Protein AF-A0A432R8T6-F1 (afdb_monomer_lite)

Foldseek 3Di:
DDDDDPLLDFQFKKAFPPPGFIWTFHDWDADPVGWIWTFTDGLVCVVVVHGTDIDTDDVNTIDGDDPVSNVVRNVVSVVVVVVVVVVVVVVVVVVVVVD

Sequence (99 aa):
MATRQEWMVKGQLVSVNGRHWYGEIVDVAVSDYGRIMLLINSPKAIWRNHRPEWLEYNPKQIAPAKATEAIASVDTYIERIEKMLEDVENLKQRWENNL

Radius of gyration: 18.15 Å; chains: 1; bounding box: 45×22×57 Å

pLDDT: mean 91.43, std 8.17, range [57.31, 98.25]

Structure (mmCIF, N/CA/C/O backbone):
data_AF-A0A432R8T6-F1
#
_entry.id   AF-A0A432R8T6-F1
#
loop_
_atom_site.group_PDB
_atom_site.id
_atom_site.type_symbol
_atom_site.label_atom_id
_atom_site.label_alt_id
_atom_site.label_comp_id
_atom_site.label_asym_id
_atom_site.label_entity_id
_atom_site.label_seq_id
_atom_site.pdbx_PDB_ins_code
_atom_site.Cartn_x
_atom_site.Cartn_y
_atom_site.Cartn_z
_atom_site.occupancy
_atom_site.B_iso_or_equiv
_atom_site.auth_seq_id
_atom_site.auth_comp_id
_atom_site.auth_asym_id
_atom_site.auth_atom_id
_atom_site.pdbx_PDB_model_num
ATOM 1 N N . MET A 1 1 ? 7.895 5.919 -24.816 1.00 61.62 1 MET A N 1
ATOM 2 C CA . MET A 1 1 ? 7.258 4.658 -24.380 1.00 61.62 1 MET A CA 1
ATOM 3 C C . MET A 1 1 ? 7.777 4.331 -22.995 1.00 61.62 1 MET A C 1
ATOM 5 O O . MET A 1 1 ? 8.956 4.570 -22.757 1.00 61.62 1 MET A O 1
ATOM 9 N N . ALA A 1 2 ? 6.917 3.891 -22.077 1.00 67.69 2 ALA A N 1
ATOM 10 C CA . ALA A 1 2 ? 7.370 3.484 -20.753 1.00 67.69 2 ALA A CA 1
ATOM 11 C C . ALA A 1 2 ? 7.967 2.076 -20.858 1.00 67.69 2 ALA A C 1
ATOM 13 O O . ALA A 1 2 ? 7.322 1.165 -21.372 1.00 67.69 2 ALA A O 1
ATOM 14 N N . THR A 1 3 ? 9.205 1.902 -20.409 1.00 82.50 3 THR A N 1
ATOM 15 C CA . THR A 1 3 ? 9.853 0.586 -20.383 1.00 82.50 3 THR A CA 1
ATOM 16 C C . THR A 1 3 ? 9.533 -0.097 -19.064 1.00 82.50 3 THR A C 1
ATOM 18 O O . THR A 1 3 ? 9.638 0.530 -18.006 1.00 82.50 3 THR A O 1
ATOM 21 N N . ARG A 1 4 ? 9.148 -1.378 -19.118 1.00 85.88 4 ARG A N 1
ATOM 22 C CA . ARG A 1 4 ? 8.928 -2.180 -17.912 1.00 85.88 4 ARG A CA 1
ATOM 23 C C . ARG A 1 4 ? 10.232 -2.255 -17.127 1.00 85.88 4 ARG A C 1
ATOM 25 O O . ARG A 1 4 ? 11.257 -2.645 -17.676 1.00 85.88 4 ARG A O 1
ATOM 32 N N . GLN A 1 5 ? 10.180 -1.863 -15.860 1.00 90.44 5 GLN A N 1
ATOM 33 C CA . GLN A 1 5 ? 11.325 -1.910 -14.954 1.00 90.44 5 GLN A CA 1
ATOM 34 C C . GLN A 1 5 ? 11.324 -3.229 -14.179 1.00 90.44 5 GLN A C 1
ATOM 36 O O . GLN A 1 5 ? 10.265 -3.812 -13.948 1.00 90.44 5 GLN A O 1
ATOM 41 N N . GLU A 1 6 ? 12.502 -3.692 -13.765 1.00 93.25 6 GLU A N 1
ATOM 42 C CA . GLU A 1 6 ? 12.676 -4.999 -13.111 1.00 93.25 6 GLU A CA 1
ATOM 43 C C . GLU A 1 6 ? 11.893 -5.131 -11.800 1.00 93.25 6 GLU A C 1
ATOM 45 O O . GLU A 1 6 ? 11.389 -6.205 -11.492 1.00 93.25 6 GLU A O 1
ATOM 50 N N . TRP A 1 7 ? 11.709 -4.034 -11.060 1.00 94.94 7 TRP A N 1
ATOM 51 C CA . TRP A 1 7 ? 10.924 -4.029 -9.821 1.00 94.94 7 TRP A CA 1
ATOM 52 C C . TRP A 1 7 ? 9.411 -4.141 -10.050 1.00 94.94 7 TRP A C 1
ATOM 54 O O . TRP A 1 7 ? 8.665 -4.320 -9.094 1.00 94.94 7 TRP A O 1
ATOM 64 N N . MET A 1 8 ? 8.917 -4.029 -11.288 1.00 95.69 8 MET A N 1
ATOM 65 C CA . MET A 1 8 ? 7.485 -4.143 -11.594 1.00 95.69 8 MET A CA 1
ATOM 66 C C . MET A 1 8 ? 7.049 -5.612 -11.583 1.00 95.69 8 MET A C 1
ATOM 68 O O . MET A 1 8 ? 6.798 -6.233 -12.629 1.00 95.69 8 MET A O 1
ATOM 72 N N . VAL A 1 9 ? 6.983 -6.166 -10.376 1.00 96.44 9 VAL A N 1
ATOM 73 C CA . VAL A 1 9 ? 6.629 -7.551 -10.075 1.00 96.44 9 VAL A CA 1
ATOM 74 C C . VAL A 1 9 ? 5.654 -7.603 -8.905 1.00 96.44 9 VAL A C 1
ATOM 76 O O . VAL A 1 9 ? 5.638 -6.722 -8.046 1.00 96.44 9 VAL A O 1
ATOM 79 N N . LYS A 1 10 ? 4.835 -8.655 -8.873 1.00 97.12 10 LYS A N 1
ATOM 80 C CA . LYS A 1 10 ? 3.919 -8.920 -7.764 1.00 97.12 10 LYS A CA 1
ATOM 81 C C . LYS A 1 10 ? 4.692 -9.022 -6.443 1.00 97.12 10 LYS A C 1
ATOM 83 O O . LYS A 1 10 ? 5.755 -9.638 -6.407 1.00 97.12 10 LYS A O 1
ATOM 88 N N . GLY A 1 11 ? 4.159 -8.432 -5.378 1.00 96.81 11 GLY A N 1
ATOM 89 C CA . GLY A 1 11 ? 4.798 -8.371 -4.062 1.00 96.81 11 GLY A CA 1
ATOM 90 C C . GLY A 1 11 ? 5.708 -7.163 -3.853 1.00 96.81 11 GLY A C 1
ATOM 91 O O . GLY A 1 11 ? 6.089 -6.870 -2.721 1.00 96.81 11 GLY A O 1
ATOM 92 N N . GLN A 1 12 ? 6.053 -6.423 -4.913 1.00 97.38 12 GLN A N 1
ATOM 93 C CA . GLN A 1 12 ? 6.873 -5.229 -4.758 1.00 97.38 12 GLN A CA 1
ATOM 94 C C . GLN A 1 12 ? 6.096 -4.138 -4.014 1.00 97.38 12 GLN A C 1
ATOM 96 O O . GLN A 1 12 ? 4.994 -3.750 -4.412 1.00 97.38 12 GLN A O 1
ATOM 101 N N . LEU A 1 13 ? 6.723 -3.585 -2.976 1.00 96.88 13 LEU A N 1
ATOM 102 C CA . LEU A 1 13 ? 6.231 -2.398 -2.290 1.00 96.88 13 LEU A CA 1
ATOM 103 C C . LEU A 1 13 ? 6.520 -1.151 -3.117 1.00 96.88 13 LEU A C 1
ATOM 105 O O . LEU A 1 13 ? 7.644 -0.946 -3.588 1.00 96.88 13 LEU A O 1
ATOM 109 N N . VAL A 1 14 ? 5.512 -0.302 -3.253 1.00 95.94 14 VAL A N 1
ATOM 110 C CA . VAL A 1 14 ? 5.584 0.944 -4.010 1.00 95.94 14 VAL A CA 1
ATOM 111 C C . VAL A 1 14 ? 5.076 2.114 -3.187 1.00 95.94 14 VAL A C 1
ATOM 113 O O . VAL A 1 14 ? 4.169 1.991 -2.364 1.00 95.94 14 VAL A O 1
ATOM 116 N N . SER A 1 15 ? 5.671 3.270 -3.444 1.00 94.00 15 SER A N 1
ATOM 117 C CA . SER A 1 15 ? 5.156 4.566 -3.035 1.00 94.00 15 SER A CA 1
ATOM 118 C C . SER A 1 15 ? 4.426 5.178 -4.223 1.00 94.00 15 SER A C 1
ATOM 120 O O . SER A 1 15 ? 4.895 5.098 -5.363 1.00 94.00 15 SER A O 1
ATOM 122 N N . VAL A 1 16 ? 3.272 5.784 -3.956 1.00 91.44 16 VAL A N 1
ATOM 123 C CA . VAL A 1 16 ? 2.503 6.529 -4.953 1.00 91.44 16 VAL A CA 1
ATOM 124 C C . VAL A 1 16 ? 2.550 8.022 -4.600 1.00 91.44 16 VAL A C 1
ATOM 126 O O . VAL A 1 16 ? 1.784 8.546 -3.783 1.00 91.44 16 VAL A O 1
ATOM 129 N N . ASN A 1 17 ? 3.516 8.709 -5.207 1.00 71.94 17 ASN A N 1
ATOM 130 C CA . ASN A 1 17 ? 3.807 10.129 -5.087 1.00 71.94 17 ASN A CA 1
ATOM 131 C C . ASN A 1 17 ? 2.815 11.015 -5.852 1.00 71.94 17 ASN A C 1
ATOM 133 O O . ASN A 1 17 ? 2.349 10.714 -6.950 1.00 71.94 17 ASN A O 1
ATOM 137 N N . GLY A 1 18 ? 2.479 12.126 -5.193 1.00 59.56 18 GLY A N 1
ATOM 138 C CA . GLY A 1 18 ? 1.298 12.956 -5.435 1.00 59.56 18 GLY A CA 1
ATOM 139 C C . GLY A 1 18 ? 0.235 12.813 -4.336 1.00 59.56 18 GLY A C 1
ATOM 140 O O . GLY A 1 18 ? -0.593 13.708 -4.189 1.00 59.56 18 GLY A O 1
ATOM 141 N N . ARG A 1 19 ? 0.252 11.719 -3.546 1.00 57.31 19 ARG A N 1
ATOM 142 C CA . ARG A 1 19 ? -0.726 11.459 -2.463 1.00 57.31 19 ARG A CA 1
ATOM 143 C C . ARG A 1 19 ? -0.171 10.751 -1.207 1.00 57.31 19 ARG A C 1
ATOM 145 O O . ARG A 1 19 ? -0.976 10.366 -0.364 1.00 57.31 19 ARG A O 1
ATOM 152 N N . HIS A 1 20 ? 1.151 10.585 -1.078 1.00 74.12 20 HIS A N 1
ATOM 153 C CA . HIS A 1 20 ? 1.836 10.006 0.096 1.00 74.12 20 HIS A CA 1
ATOM 154 C C . HIS A 1 20 ? 1.185 8.725 0.648 1.00 74.12 20 HIS A C 1
ATOM 156 O O . HIS A 1 20 ? 0.865 8.643 1.833 1.00 74.12 20 HIS A O 1
ATOM 162 N N . TRP A 1 21 ? 0.956 7.726 -0.204 1.00 88.94 21 TRP A N 1
ATOM 163 C CA . TRP A 1 21 ? 0.489 6.420 0.259 1.00 88.94 21 TRP A CA 1
ATOM 164 C C . TRP A 1 21 ? 1.306 5.285 -0.346 1.00 88.94 21 TRP A C 1
ATOM 166 O O . TRP A 1 21 ? 1.934 5.433 -1.398 1.00 88.94 21 TRP A O 1
ATOM 176 N N . TYR A 1 22 ? 1.293 4.163 0.366 1.00 94.44 22 TYR A N 1
ATOM 177 C CA . TYR A 1 22 ? 2.077 2.974 0.070 1.00 94.44 22 TYR A CA 1
ATOM 178 C C . TYR A 1 22 ? 1.159 1.807 -0.260 1.00 94.44 22 TYR A C 1
ATOM 180 O O . TYR A 1 22 ? 0.035 1.715 0.245 1.00 94.44 22 TYR A O 1
ATOM 188 N N . GLY A 1 23 ? 1.649 0.906 -1.095 1.00 95.12 23 GLY A N 1
ATOM 189 C CA . GLY A 1 23 ? 0.928 -0.303 -1.439 1.00 95.12 23 GLY A CA 1
ATOM 190 C C . GLY A 1 23 ? 1.838 -1.388 -1.976 1.00 95.12 23 GLY A C 1
ATOM 191 O O . GLY A 1 23 ? 3.044 -1.204 -2.127 1.00 95.12 23 GLY A O 1
ATOM 192 N N . GLU A 1 24 ? 1.223 -2.518 -2.273 1.00 97.06 24 GLU A N 1
ATOM 193 C CA . GLU A 1 24 ? 1.856 -3.696 -2.844 1.00 97.06 24 GLU A CA 1
ATOM 194 C C . GLU A 1 24 ? 1.323 -3.915 -4.259 1.00 97.06 24 GLU A C 1
ATOM 196 O O . GLU A 1 24 ? 0.112 -3.839 -4.494 1.00 97.06 24 GLU A O 1
ATOM 201 N N . ILE A 1 25 ? 2.218 -4.199 -5.205 1.00 97.88 25 ILE A N 1
ATOM 202 C CA . ILE A 1 25 ? 1.826 -4.621 -6.549 1.00 97.88 25 ILE A CA 1
ATOM 203 C C . ILE A 1 25 ? 1.194 -6.012 -6.463 1.00 97.88 25 ILE A C 1
ATOM 205 O O . ILE A 1 25 ? 1.836 -6.988 -6.083 1.00 97.88 25 ILE A O 1
ATOM 209 N N . VAL A 1 26 ? -0.061 -6.113 -6.879 1.00 98.00 26 VAL A N 1
ATOM 210 C CA . VAL A 1 26 ? -0.811 -7.366 -7.005 1.00 98.00 26 VAL A CA 1
ATOM 211 C C . VAL A 1 26 ? -0.643 -7.962 -8.399 1.00 98.00 26 VAL A C 1
ATOM 213 O O . VAL A 1 26 ? -0.558 -9.183 -8.532 1.00 98.00 26 VAL A O 1
ATOM 216 N N . ASP A 1 27 ? -0.599 -7.108 -9.423 1.00 97.62 27 ASP A N 1
ATOM 217 C CA . ASP A 1 27 ? -0.491 -7.513 -10.824 1.00 97.62 27 ASP A CA 1
ATOM 218 C C . ASP A 1 27 ? 0.091 -6.393 -11.706 1.00 97.62 27 ASP A C 1
ATOM 220 O O . ASP A 1 27 ? 0.079 -5.216 -11.333 1.00 97.62 27 ASP A O 1
ATOM 224 N N . VAL A 1 28 ? 0.606 -6.763 -12.879 1.00 96.88 28 VAL A N 1
ATOM 225 C CA . VAL A 1 28 ? 1.227 -5.859 -13.855 1.00 96.88 28 VAL A CA 1
ATOM 226 C C . VAL A 1 28 ? 0.716 -6.189 -15.250 1.00 96.88 28 VAL A C 1
ATOM 228 O O . VAL A 1 28 ? 0.961 -7.278 -15.763 1.00 96.88 28 VAL A O 1
ATOM 231 N N . ALA A 1 29 ? 0.083 -5.217 -15.901 1.00 95.19 29 ALA A N 1
ATOM 232 C CA . ALA A 1 29 ? -0.356 -5.333 -17.286 1.00 95.19 29 ALA A CA 1
ATOM 233 C C . ALA A 1 29 ? 0.452 -4.388 -18.181 1.00 95.19 29 ALA A C 1
ATOM 235 O O . ALA A 1 29 ? 0.722 -3.243 -17.820 1.00 95.19 29 ALA A O 1
ATOM 236 N N . VAL A 1 30 ? 0.831 -4.864 -19.365 1.00 93.06 30 VAL A N 1
ATOM 237 C CA . VAL A 1 30 ? 1.533 -4.071 -20.380 1.00 93.06 30 VAL A CA 1
ATOM 238 C C . VAL A 1 30 ? 0.691 -4.093 -21.647 1.00 93.06 30 VAL A C 1
ATOM 240 O O . VAL A 1 30 ? 0.329 -5.168 -22.115 1.00 93.06 30 VAL A O 1
ATOM 243 N N . SER A 1 31 ? 0.342 -2.923 -22.178 1.00 87.56 31 SER A N 1
ATOM 244 C CA . SER A 1 31 ? -0.397 -2.823 -23.438 1.00 87.56 31 SER A CA 1
ATOM 245 C C . SER A 1 31 ? 0.526 -2.962 -24.645 1.00 87.56 31 SER A C 1
ATOM 247 O O . SER A 1 31 ? 1.718 -2.658 -24.565 1.00 87.56 31 SER A O 1
ATOM 249 N N . ASP A 1 32 ? -0.053 -3.299 -25.797 1.00 84.69 32 ASP A N 1
ATOM 250 C CA . ASP A 1 32 ? 0.660 -3.396 -27.081 1.00 84.69 32 ASP A CA 1
ATOM 251 C C . ASP A 1 32 ? 1.334 -2.075 -27.500 1.00 84.69 32 ASP A C 1
ATOM 253 O O . ASP A 1 32 ? 2.294 -2.060 -28.265 1.00 84.69 32 ASP A O 1
ATOM 257 N N . TYR A 1 33 ? 0.866 -0.948 -26.953 1.00 82.31 33 TYR A N 1
ATOM 258 C CA . TYR A 1 33 ? 1.421 0.390 -27.178 1.00 82.31 33 TYR A CA 1
ATOM 259 C C . TYR A 1 33 ? 2.470 0.802 -26.127 1.00 82.31 33 TYR A C 1
ATOM 261 O O . TYR A 1 33 ? 2.867 1.969 -26.070 1.00 82.31 33 TYR A O 1
ATOM 269 N N . GLY A 1 34 ? 2.901 -0.124 -25.265 1.00 83.06 34 GLY A N 1
ATOM 270 C CA . GLY A 1 34 ? 3.920 0.116 -24.242 1.00 83.06 34 GLY A CA 1
ATOM 271 C C . GLY A 1 34 ? 3.444 0.979 -23.070 1.00 83.06 34 GLY A C 1
ATOM 272 O O . GLY A 1 34 ? 4.253 1.690 -22.468 1.00 83.06 34 GLY A O 1
ATOM 273 N N . ARG A 1 35 ? 2.139 0.962 -22.754 1.00 90.38 35 ARG A N 1
ATOM 274 C CA . ARG A 1 35 ? 1.629 1.502 -21.481 1.00 90.38 35 ARG A CA 1
ATOM 275 C C . ARG A 1 35 ? 1.704 0.417 -20.424 1.00 90.38 35 ARG A C 1
ATOM 277 O O . ARG A 1 35 ? 1.365 -0.729 -20.701 1.00 90.38 35 ARG A O 1
ATOM 284 N N . ILE A 1 36 ? 2.120 0.782 -19.221 1.00 95.31 36 ILE A N 1
ATOM 285 C CA . ILE A 1 36 ? 2.233 -0.151 -18.102 1.00 95.31 36 ILE A CA 1
ATOM 286 C C . ILE A 1 36 ? 1.187 0.245 -17.072 1.00 95.31 36 ILE A C 1
ATOM 288 O O . ILE A 1 36 ? 1.135 1.399 -16.657 1.00 95.31 36 ILE A O 1
ATOM 292 N N . MET A 1 37 ? 0.369 -0.713 -16.667 1.00 96.00 37 MET A N 1
ATOM 293 C CA . MET A 1 37 ? -0.610 -0.582 -15.599 1.00 96.00 37 MET A CA 1
ATOM 294 C C . MET A 1 37 ? -0.165 -1.460 -14.431 1.00 96.00 37 MET A C 1
ATOM 296 O O . MET A 1 37 ? 0.254 -2.601 -14.631 1.00 96.00 37 MET A O 1
ATOM 300 N N . LEU A 1 38 ? -0.268 -0.936 -13.216 1.00 96.50 38 LEU A N 1
ATOM 301 C CA . LEU A 1 38 ? 0.055 -1.639 -11.978 1.00 96.50 38 LEU A CA 1
ATOM 302 C C . LEU A 1 38 ? -1.220 -1.758 -11.145 1.00 96.50 38 LEU A C 1
ATOM 304 O O . LEU A 1 38 ? -1.840 -0.744 -10.830 1.00 96.50 38 LEU A O 1
ATOM 308 N N . LEU A 1 39 ? -1.616 -2.978 -10.791 1.00 97.31 39 LEU A N 1
ATOM 309 C CA . LEU A 1 39 ? -2.689 -3.210 -9.831 1.00 97.31 39 LEU A CA 1
ATOM 310 C C . LEU A 1 39 ? -2.085 -3.127 -8.436 1.00 97.31 39 LEU A C 1
ATOM 312 O O . LEU A 1 39 ? -1.256 -3.962 -8.089 1.00 97.31 39 LEU A O 1
ATOM 316 N N . ILE A 1 40 ? -2.472 -2.131 -7.647 1.00 96.44 40 ILE A N 1
ATOM 317 C CA . ILE A 1 40 ? -1.858 -1.859 -6.346 1.00 96.44 40 ILE A CA 1
ATOM 318 C C . ILE A 1 40 ? -2.903 -1.997 -5.238 1.00 96.44 40 ILE A C 1
ATOM 320 O O . ILE A 1 40 ? -3.971 -1.382 -5.285 1.00 96.44 40 ILE A O 1
ATOM 324 N N . ASN A 1 41 ? -2.586 -2.794 -4.216 1.00 96.06 41 ASN A N 1
ATOM 325 C CA . ASN A 1 41 ? -3.371 -2.887 -2.989 1.00 96.06 41 ASN A CA 1
ATOM 326 C C . ASN A 1 41 ? -2.760 -1.991 -1.906 1.00 96.06 41 ASN A C 1
ATOM 328 O O . ASN A 1 41 ? -1.547 -1.998 -1.720 1.00 96.06 41 ASN A O 1
ATOM 332 N N . SER A 1 42 ? -3.580 -1.222 -1.188 1.00 94.00 42 SER A N 1
ATOM 333 C CA . SER A 1 42 ? -3.111 -0.277 -0.163 1.00 94.00 42 SER A CA 1
ATOM 334 C C . SER A 1 42 ? -3.842 -0.464 1.166 1.00 94.00 42 SER A C 1
ATOM 336 O O . SER A 1 42 ? -4.997 -0.900 1.164 1.00 94.00 42 SER A O 1
ATOM 338 N N . PRO A 1 43 ? -3.252 -0.043 2.301 1.00 91.56 43 PRO A N 1
ATOM 339 C CA . PRO A 1 43 ? -3.933 -0.073 3.600 1.00 91.56 43 PRO A CA 1
ATOM 340 C C . PRO A 1 43 ? -5.267 0.685 3.580 1.00 91.56 43 PRO A C 1
ATOM 342 O O . PRO A 1 43 ? -6.265 0.253 4.153 1.00 91.56 43 PRO A O 1
ATOM 345 N N . LYS A 1 44 ? -5.318 1.793 2.830 1.00 87.88 44 LYS A N 1
ATOM 346 C CA . LYS A 1 44 ? -6.533 2.586 2.630 1.00 87.88 44 LYS A CA 1
ATOM 347 C C . LYS A 1 44 ? -7.630 1.813 1.899 1.00 87.88 44 LYS A C 1
ATOM 349 O O . LYS A 1 44 ? -8.804 2.007 2.212 1.00 87.88 44 LYS A O 1
ATOM 354 N N . ALA A 1 45 ? -7.264 0.999 0.908 1.00 89.94 45 ALA A N 1
ATOM 355 C CA . ALA A 1 4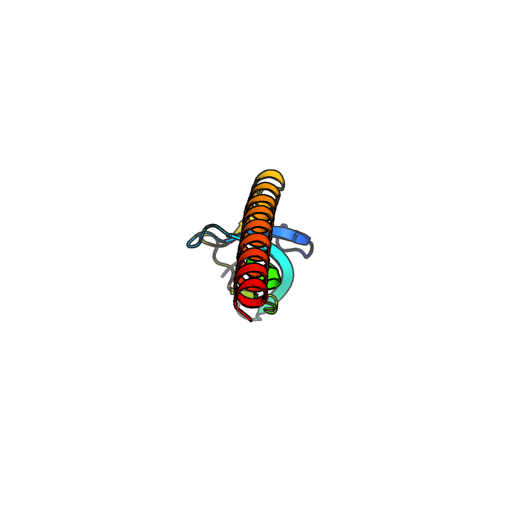5 ? -8.217 0.166 0.184 1.00 89.94 45 ALA A CA 1
ATOM 356 C C . ALA A 1 45 ? -8.808 -0.898 1.118 1.00 89.94 45 ALA A C 1
ATOM 358 O O . ALA A 1 45 ? -10.027 -1.011 1.188 1.00 89.94 45 ALA A O 1
ATOM 359 N N . ILE A 1 46 ? -7.966 -1.565 1.917 1.00 89.56 46 ILE A N 1
ATOM 360 C CA . ILE A 1 46 ? -8.394 -2.548 2.927 1.00 89.56 46 ILE A CA 1
ATOM 361 C C . ILE A 1 46 ? -9.390 -1.919 3.909 1.00 89.56 46 ILE A C 1
ATOM 363 O O . ILE A 1 46 ? -10.505 -2.412 4.054 1.00 89.56 46 ILE A O 1
ATOM 367 N N . TRP A 1 47 ? -9.029 -0.784 4.515 1.00 86.50 47 TRP A N 1
ATOM 368 C CA . TRP A 1 47 ? -9.892 -0.060 5.454 1.00 86.50 47 TRP A CA 1
ATOM 369 C C . TRP A 1 47 ? -11.264 0.298 4.863 1.00 86.50 47 TRP A C 1
ATOM 371 O O . TRP A 1 47 ? -12.291 0.180 5.524 1.00 86.50 47 TRP A O 1
ATOM 381 N N . ARG A 1 48 ? -11.298 0.732 3.600 1.00 88.75 48 ARG A N 1
ATOM 382 C CA . ARG A 1 48 ? -12.540 1.118 2.913 1.00 88.75 48 ARG A CA 1
ATOM 383 C C . ARG A 1 48 ? -13.312 -0.067 2.337 1.00 88.75 48 ARG A C 1
ATOM 385 O O . ARG A 1 48 ? -14.298 0.167 1.641 1.00 88.75 48 ARG A O 1
ATOM 392 N N . ASN A 1 49 ? -12.852 -1.301 2.562 1.00 91.19 49 ASN A N 1
ATOM 393 C CA . ASN A 1 49 ? -13.337 -2.494 1.871 1.00 91.19 49 ASN A CA 1
ATOM 394 C C . ASN A 1 49 ? -13.407 -2.286 0.341 1.00 91.19 49 ASN A C 1
ATOM 396 O O . ASN A 1 49 ? -14.372 -2.646 -0.335 1.00 91.19 49 ASN A O 1
ATOM 400 N N . HIS A 1 50 ? -12.394 -1.613 -0.200 1.00 92.06 50 HIS A N 1
ATOM 401 C CA . HIS A 1 50 ? -12.275 -1.281 -1.609 1.00 92.06 50 HIS A CA 1
ATOM 402 C C . HIS A 1 50 ? -11.318 -2.260 -2.287 1.00 92.06 50 HIS A C 1
ATOM 404 O O . HIS A 1 50 ? -10.334 -2.708 -1.700 1.00 92.06 50 HIS A O 1
ATOM 410 N N . ARG A 1 51 ? -11.586 -2.578 -3.555 1.00 93.88 51 ARG A N 1
ATOM 411 C CA . ARG A 1 51 ? -10.708 -3.445 -4.350 1.00 93.88 51 ARG A CA 1
ATOM 412 C C . ARG A 1 51 ? -9.350 -2.764 -4.610 1.00 93.88 51 ARG A C 1
ATOM 414 O O . ARG A 1 51 ? -9.291 -1.530 -4.590 1.00 93.88 51 ARG A O 1
ATOM 421 N N . PRO A 1 52 ? -8.282 -3.531 -4.901 1.00 95.19 52 PRO A N 1
ATOM 422 C CA . PRO A 1 52 ? -7.036 -2.972 -5.423 1.00 95.19 52 PRO A CA 1
ATOM 423 C C . PRO A 1 52 ? -7.281 -2.096 -6.663 1.00 95.19 52 PRO A C 1
ATOM 425 O O . PRO A 1 52 ? -8.223 -2.337 -7.423 1.00 95.19 52 PRO A O 1
ATOM 428 N N . GLU A 1 53 ? -6.447 -1.078 -6.864 1.00 93.62 53 GLU A N 1
ATOM 429 C CA . GLU A 1 53 ? -6.633 -0.058 -7.903 1.00 93.62 53 GLU A CA 1
ATOM 430 C C . GLU A 1 53 ? -5.616 -0.231 -9.036 1.00 93.62 53 GLU A C 1
ATOM 432 O O . GLU A 1 53 ? -4.424 -0.398 -8.784 1.00 93.62 53 GLU A O 1
ATOM 437 N N . TRP A 1 54 ? -6.081 -0.181 -10.287 1.00 94.75 54 TRP A N 1
ATOM 438 C CA . TRP A 1 54 ? -5.204 -0.121 -11.456 1.00 94.75 54 TRP A CA 1
ATOM 439 C C . TRP A 1 54 ? -4.715 1.309 -11.667 1.00 94.75 54 TRP A C 1
ATOM 441 O O . TRP A 1 54 ? -5.513 2.204 -11.939 1.00 94.75 54 TRP A O 1
ATOM 451 N N . LEU A 1 55 ? -3.402 1.508 -11.602 1.00 93.69 55 LEU A N 1
ATOM 452 C CA . LEU A 1 55 ? -2.758 2.795 -11.839 1.00 93.69 55 LEU A CA 1
ATOM 453 C C . LEU A 1 55 ? -1.846 2.718 -13.058 1.00 93.69 55 LEU A C 1
ATOM 455 O O . LEU A 1 55 ? -1.059 1.782 -13.199 1.00 93.69 55 LEU A O 1
ATOM 459 N N . GLU A 1 56 ? -1.926 3.723 -13.927 1.00 94.19 56 GLU A N 1
ATOM 460 C CA . GLU A 1 56 ? -0.960 3.874 -15.012 1.00 94.19 56 GLU A CA 1
ATOM 461 C C . GLU A 1 56 ? 0.409 4.243 -14.431 1.00 94.19 56 GLU A C 1
ATOM 463 O O . GLU A 1 56 ? 0.539 5.153 -13.606 1.00 94.19 56 GLU A O 1
ATOM 468 N N . TYR A 1 57 ? 1.445 3.520 -14.852 1.00 93.88 57 TYR A N 1
ATOM 469 C CA . TYR A 1 57 ? 2.802 3.769 -14.406 1.00 93.88 57 TYR A CA 1
ATOM 470 C C . TYR A 1 57 ? 3.312 5.103 -14.950 1.00 93.88 57 TYR A C 1
ATOM 472 O O . TYR A 1 57 ? 3.534 5.280 -16.149 1.00 93.88 57 TYR A O 1
ATOM 480 N N . ASN A 1 58 ? 3.590 6.015 -14.026 1.00 90.56 58 ASN A N 1
ATOM 481 C CA . ASN A 1 58 ? 4.302 7.251 -14.286 1.00 90.56 58 ASN A CA 1
ATOM 482 C C . ASN A 1 58 ? 5.555 7.290 -13.393 1.00 90.56 58 ASN A C 1
ATOM 484 O O . ASN A 1 58 ? 5.407 7.267 -12.169 1.00 90.56 58 ASN A O 1
ATOM 488 N N . PRO A 1 59 ? 6.776 7.402 -13.956 1.00 88.44 59 PRO A N 1
ATOM 489 C CA . PRO A 1 59 ? 8.023 7.415 -13.184 1.00 88.44 59 PRO A CA 1
ATOM 490 C C . PRO A 1 59 ? 8.110 8.508 -12.112 1.00 88.44 59 PRO A C 1
ATOM 492 O O . PRO A 1 59 ? 8.874 8.379 -11.163 1.00 88.44 59 PRO A O 1
ATOM 495 N N . LYS A 1 60 ? 7.345 9.599 -12.255 1.00 89.19 60 LYS A N 1
ATOM 496 C CA . LYS A 1 60 ? 7.286 10.682 -11.260 1.00 89.19 60 LYS A CA 1
ATOM 497 C C . LYS A 1 60 ? 6.299 10.401 -10.122 1.00 89.19 60 LYS A C 1
ATOM 499 O O . LYS A 1 60 ? 6.316 11.115 -9.125 1.00 89.19 60 LYS A O 1
ATOM 504 N N . GLN A 1 61 ? 5.420 9.414 -10.288 1.00 90.62 61 GLN A N 1
ATOM 505 C CA . GLN A 1 61 ? 4.3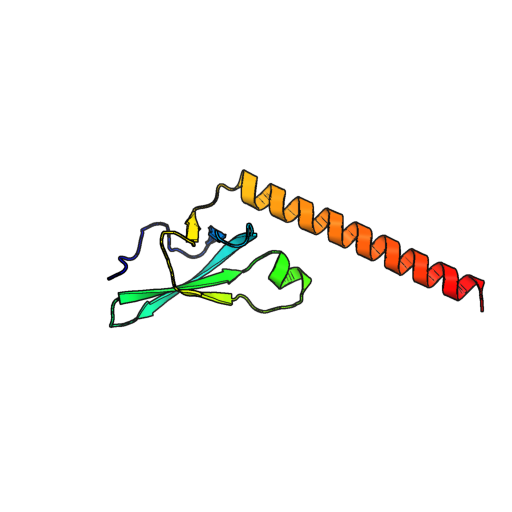32 9.113 -9.358 1.00 90.62 61 GLN A CA 1
ATOM 506 C C . GLN A 1 61 ? 4.484 7.753 -8.698 1.00 90.62 61 GLN A C 1
ATOM 508 O O . GLN A 1 61 ? 4.099 7.630 -7.552 1.00 90.62 61 GLN A O 1
ATOM 513 N N . ILE A 1 62 ? 5.016 6.734 -9.364 1.00 94.00 62 ILE A N 1
ATOM 514 C CA . ILE A 1 62 ? 5.115 5.394 -8.779 1.00 94.00 62 ILE A CA 1
ATOM 515 C C . ILE A 1 62 ? 6.574 4.971 -8.768 1.00 94.00 62 ILE A C 1
ATOM 517 O O . ILE A 1 62 ? 7.232 4.964 -9.808 1.00 94.00 62 ILE A O 1
ATOM 521 N N . ALA A 1 63 ? 7.072 4.621 -7.590 1.00 94.25 63 ALA A N 1
ATOM 522 C CA . ALA A 1 63 ? 8.442 4.171 -7.396 1.00 94.25 63 ALA A CA 1
ATOM 523 C C . ALA A 1 63 ? 8.498 3.073 -6.327 1.00 94.25 63 ALA A C 1
ATOM 525 O O . ALA A 1 63 ? 7.618 3.036 -5.462 1.00 94.25 63 ALA A O 1
ATOM 526 N N . PRO A 1 64 ? 9.529 2.209 -6.331 1.00 95.00 64 PRO A N 1
ATOM 527 C CA . PRO A 1 64 ? 9.773 1.282 -5.232 1.00 95.00 64 PRO A CA 1
ATOM 528 C C . PRO A 1 64 ? 9.810 2.011 -3.887 1.00 95.00 64 PRO A C 1
ATOM 530 O O . PRO A 1 64 ? 10.423 3.072 -3.767 1.00 95.00 64 PRO A O 1
ATOM 533 N N . ALA A 1 65 ? 9.151 1.443 -2.883 1.00 93.88 65 ALA A N 1
ATOM 534 C CA . ALA A 1 65 ? 9.197 1.934 -1.511 1.00 93.88 65 ALA A CA 1
ATOM 535 C C . ALA A 1 65 ? 10.137 1.084 -0.658 1.00 93.88 65 ALA A C 1
ATOM 537 O O . ALA A 1 65 ? 10.303 -0.116 -0.892 1.00 93.88 65 ALA A O 1
ATOM 538 N N . LYS A 1 66 ? 10.706 1.695 0.386 1.00 93.44 66 LYS A N 1
ATOM 539 C CA . LYS A 1 66 ? 11.389 0.940 1.437 1.00 93.44 66 LYS A CA 1
ATOM 540 C C . LYS A 1 66 ? 10.356 0.254 2.323 1.00 93.44 66 LYS A C 1
ATOM 542 O O . LYS A 1 66 ? 9.358 0.864 2.706 1.00 93.44 66 LYS A O 1
ATOM 547 N N . ALA A 1 67 ? 10.640 -0.985 2.719 1.00 93.12 67 ALA A N 1
ATOM 548 C CA . ALA A 1 67 ? 9.767 -1.743 3.612 1.00 93.12 67 ALA A CA 1
ATOM 549 C C . ALA A 1 67 ? 9.479 -0.994 4.922 1.00 93.12 67 ALA A C 1
ATOM 551 O O . ALA A 1 67 ? 8.333 -0.933 5.348 1.00 93.12 67 ALA A O 1
ATOM 552 N N . THR A 1 68 ? 10.487 -0.344 5.512 1.00 94.31 68 THR A N 1
ATOM 553 C CA . THR A 1 68 ? 10.341 0.431 6.756 1.00 94.31 68 THR A CA 1
ATOM 554 C C . THR A 1 68 ? 9.340 1.582 6.636 1.00 94.31 68 THR A C 1
ATOM 556 O O . THR A 1 68 ? 8.588 1.835 7.568 1.00 94.31 68 THR A O 1
ATOM 559 N N . GLU A 1 69 ? 9.301 2.269 5.492 1.00 90.94 69 GLU A N 1
ATOM 560 C CA . GLU A 1 69 ? 8.379 3.390 5.251 1.00 90.94 69 GLU A CA 1
ATOM 561 C C . GLU A 1 69 ? 6.946 2.891 5.023 1.00 90.94 69 GLU A C 1
ATOM 563 O O . GLU A 1 69 ? 5.991 3.459 5.552 1.00 90.94 69 GLU A O 1
ATOM 568 N N . ALA A 1 70 ? 6.798 1.793 4.276 1.00 91.62 70 ALA A N 1
ATOM 569 C CA . 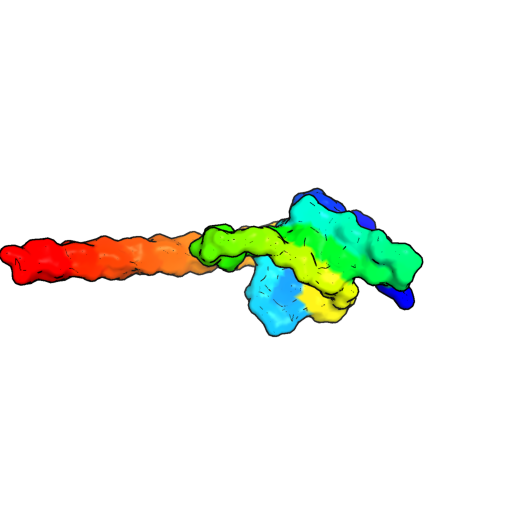ALA A 1 70 ? 5.504 1.159 4.051 1.00 91.62 70 ALA A CA 1
ATOM 570 C C . ALA A 1 70 ? 4.907 0.599 5.354 1.00 91.62 70 ALA A C 1
ATOM 572 O O . ALA A 1 70 ? 3.721 0.803 5.606 1.00 91.62 70 ALA A O 1
ATOM 573 N N . ILE A 1 71 ? 5.726 -0.047 6.194 1.00 93.69 71 ILE A N 1
ATOM 574 C CA . ILE A 1 71 ? 5.314 -0.569 7.506 1.00 93.69 71 ILE A CA 1
ATOM 575 C C . ILE A 1 71 ? 4.883 0.578 8.421 1.00 93.69 71 ILE A C 1
ATOM 577 O O . ILE A 1 71 ? 3.761 0.552 8.911 1.00 93.69 71 ILE A O 1
ATOM 581 N N . ALA A 1 72 ? 5.684 1.642 8.545 1.00 91.44 72 ALA A N 1
ATOM 582 C CA . ALA A 1 72 ? 5.303 2.804 9.352 1.00 91.44 72 ALA A CA 1
ATOM 583 C C . ALA A 1 72 ? 3.973 3.434 8.888 1.00 91.44 72 ALA A C 1
ATOM 585 O O . ALA A 1 72 ? 3.163 3.898 9.695 1.00 91.44 72 ALA A O 1
ATOM 586 N N . SER A 1 73 ? 3.707 3.424 7.575 1.00 88.94 73 SER A N 1
ATOM 587 C CA . SER A 1 73 ? 2.406 3.843 7.055 1.00 88.94 73 SER A CA 1
ATOM 588 C C . SER A 1 73 ? 1.281 2.901 7.478 1.00 88.94 73 SER A C 1
ATOM 590 O O . SER A 1 73 ? 0.198 3.400 7.767 1.00 88.94 73 SER A O 1
ATOM 592 N N . VAL A 1 74 ? 1.489 1.583 7.467 1.00 92.69 74 VAL A N 1
ATOM 593 C CA . VAL A 1 74 ? 0.499 0.600 7.938 1.00 92.69 74 VAL A CA 1
ATOM 594 C C . VAL A 1 74 ? 0.201 0.817 9.419 1.00 92.69 74 VAL A C 1
ATOM 596 O O . VAL A 1 74 ? -0.973 0.924 9.764 1.00 92.69 74 VAL A O 1
ATOM 599 N N . ASP A 1 75 ? 1.229 0.989 10.250 1.00 94.62 75 ASP A N 1
ATOM 600 C CA . ASP A 1 75 ? 1.087 1.244 11.690 1.00 94.62 75 ASP A CA 1
ATOM 601 C C . ASP A 1 75 ? 0.219 2.485 11.948 1.00 94.62 75 ASP A C 1
ATOM 603 O O . ASP A 1 75 ? -0.750 2.433 12.700 1.00 94.62 75 ASP A O 1
ATOM 607 N N . THR A 1 76 ? 0.450 3.567 11.195 1.00 91.44 76 THR A N 1
ATOM 608 C CA . THR A 1 76 ? -0.385 4.781 11.270 1.00 91.44 76 THR A CA 1
ATOM 609 C C . THR A 1 76 ? -1.862 4.508 10.933 1.00 91.44 76 THR A C 1
ATOM 611 O O . THR A 1 76 ? -2.759 5.157 11.475 1.00 91.44 76 THR A O 1
ATOM 614 N N . TYR A 1 77 ? -2.157 3.595 9.997 1.00 90.88 77 TYR A N 1
ATOM 615 C CA . TYR A 1 77 ? -3.543 3.208 9.705 1.00 90.88 77 TYR A CA 1
ATOM 616 C C . TYR A 1 77 ? -4.135 2.350 10.824 1.00 90.88 77 TYR A C 1
ATOM 618 O O . TYR A 1 77 ? -5.296 2.566 11.159 1.00 90.88 77 TYR A O 1
ATOM 626 N N . ILE A 1 78 ? -3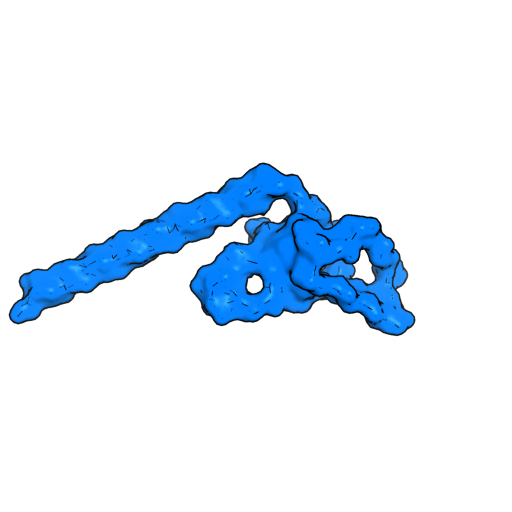.362 1.427 11.402 1.00 94.56 78 ILE A N 1
ATOM 627 C CA . ILE A 1 78 ? -3.795 0.596 12.535 1.00 94.56 78 ILE A CA 1
ATOM 628 C C . ILE A 1 78 ? -4.201 1.491 13.709 1.00 94.56 78 ILE A C 1
ATOM 630 O O . ILE A 1 78 ? -5.354 1.431 14.128 1.00 94.56 78 ILE A O 1
ATOM 634 N N . GLU A 1 79 ? -3.326 2.406 14.136 1.00 95.25 79 GLU A N 1
ATOM 635 C CA . GLU A 1 79 ? -3.598 3.338 15.243 1.00 95.25 79 GLU A CA 1
ATOM 636 C C . GLU A 1 79 ? -4.887 4.147 15.019 1.00 95.25 79 GLU A C 1
ATOM 638 O O . GLU A 1 79 ? -5.709 4.330 15.919 1.00 95.25 79 GLU A O 1
ATOM 643 N N . ARG A 1 80 ? -5.110 4.622 13.785 1.00 91.75 80 ARG A N 1
ATOM 644 C CA . ARG A 1 80 ? -6.330 5.367 13.434 1.00 91.75 80 ARG A CA 1
ATOM 645 C C . ARG A 1 80 ? -7.583 4.506 13.536 1.00 91.75 80 ARG A C 1
ATOM 647 O O . ARG A 1 80 ? -8.615 5.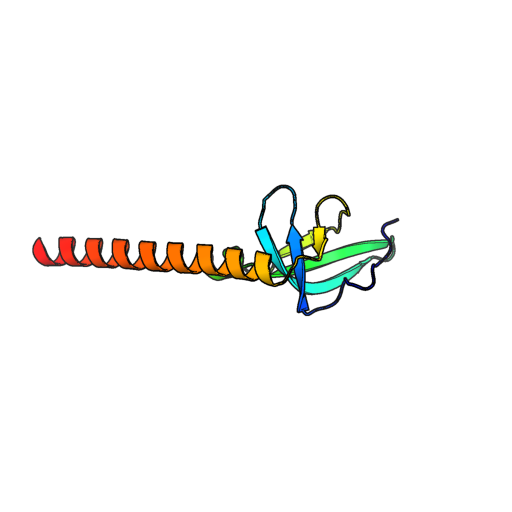000 13.982 1.00 91.75 80 ARG A O 1
ATOM 654 N N . ILE A 1 81 ? -7.511 3.256 13.093 1.00 92.88 81 ILE A N 1
ATOM 655 C CA . ILE A 1 81 ? -8.642 2.325 13.123 1.00 92.88 81 ILE A CA 1
ATOM 656 C C . ILE A 1 81 ? -8.982 1.957 14.564 1.00 92.88 81 ILE A C 1
ATOM 658 O O . ILE A 1 81 ? -10.153 1.987 14.933 1.00 92.88 81 ILE A O 1
ATOM 662 N N . GLU A 1 82 ? -7.974 1.673 15.385 1.00 95.81 82 GLU A N 1
ATOM 663 C CA . GLU A 1 82 ? -8.149 1.414 16.814 1.00 95.81 82 GLU A CA 1
ATOM 664 C C . GLU A 1 82 ? -8.829 2.595 17.507 1.00 95.81 82 GLU A C 1
ATOM 666 O O . GLU A 1 82 ? -9.810 2.403 18.227 1.00 95.81 82 GLU A O 1
ATOM 671 N N . LYS A 1 83 ? -8.401 3.829 17.202 1.00 96.69 83 LYS A N 1
ATOM 672 C CA . LYS A 1 83 ? -9.052 5.023 17.746 1.00 96.69 83 LYS A CA 1
ATOM 673 C C . LYS A 1 83 ? -10.516 5.149 17.314 1.00 96.69 83 LYS A C 1
ATOM 675 O O . LYS A 1 83 ? -11.381 5.466 18.125 1.00 96.69 83 LYS A O 1
ATOM 680 N N . MET A 1 84 ? -10.814 4.877 16.045 1.00 94.75 84 MET A N 1
ATOM 681 C CA . MET A 1 84 ? -12.193 4.900 15.549 1.00 94.75 84 MET A CA 1
ATOM 682 C C . MET A 1 84 ? -13.073 3.840 16.220 1.00 94.75 84 MET A C 1
ATOM 684 O O . MET A 1 84 ? -14.233 4.119 16.514 1.00 94.75 84 MET A O 1
ATOM 688 N N . LEU A 1 85 ? -12.540 2.642 16.468 1.00 96.56 85 LEU A N 1
ATOM 689 C CA . LEU A 1 85 ? -13.250 1.585 17.192 1.00 96.56 85 LEU A CA 1
ATOM 690 C C . LEU A 1 85 ? -13.561 2.009 18.630 1.00 96.56 85 LEU A C 1
ATOM 692 O O . LEU A 1 85 ? -14.698 1.855 19.074 1.00 96.56 85 LEU A O 1
ATOM 696 N N . GLU A 1 86 ? -12.587 2.601 19.322 1.00 98.25 86 GLU A N 1
ATOM 697 C CA . GLU A 1 86 ? -12.776 3.161 20.664 1.00 98.25 86 GLU A CA 1
ATOM 698 C C . GLU A 1 86 ? -13.898 4.215 20.679 1.00 98.25 86 GLU A C 1
ATOM 700 O O . GLU A 1 86 ? -14.793 4.178 21.524 1.00 98.25 86 GLU A O 1
ATOM 705 N N . 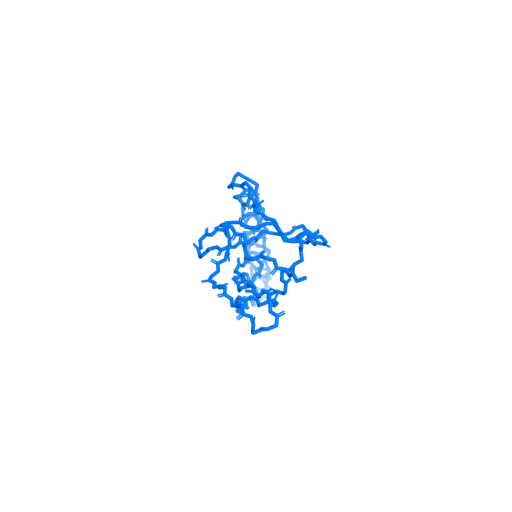ASP A 1 87 ? -13.898 5.138 19.715 1.00 97.94 87 ASP A N 1
ATOM 706 C CA . ASP A 1 87 ? -14.902 6.202 19.628 1.00 97.94 87 ASP A CA 1
ATOM 707 C C . ASP A 1 87 ? -16.318 5.659 19.361 1.00 97.94 87 ASP A C 1
ATOM 709 O O . ASP A 1 87 ? -17.300 6.185 19.900 1.00 97.94 87 ASP A O 1
ATOM 713 N N . VAL A 1 88 ? -16.438 4.595 18.561 1.00 97.75 88 VAL A N 1
ATOM 714 C CA . VAL A 1 88 ? -17.716 3.915 18.292 1.00 97.75 88 VAL A CA 1
ATOM 715 C C . VAL A 1 88 ? -18.223 3.174 19.529 1.00 97.75 88 VAL A C 1
ATOM 717 O O . VAL A 1 88 ? -19.408 3.284 19.849 1.00 97.75 88 VAL A O 1
ATOM 720 N N . GLU A 1 89 ? -17.354 2.478 20.265 1.00 98.25 89 GLU A N 1
ATOM 721 C CA . GLU A 1 89 ? -17.750 1.801 21.506 1.00 98.25 89 GLU A CA 1
ATOM 722 C C . GLU A 1 89 ? -18.181 2.817 22.577 1.00 98.25 89 GLU A C 1
ATOM 724 O O . GLU A 1 89 ? -19.222 2.660 23.216 1.00 98.25 89 GLU A O 1
ATOM 729 N N . ASN A 1 90 ? -17.463 3.938 22.693 1.00 97.81 90 ASN A N 1
ATOM 730 C CA . ASN A 1 90 ? -17.849 5.046 23.568 1.00 97.81 90 ASN A CA 1
ATOM 731 C C . ASN A 1 90 ? -19.214 5.646 23.188 1.00 97.81 90 ASN A C 1
ATOM 733 O O . ASN A 1 90 ? -19.994 6.055 24.054 1.00 97.81 90 ASN A O 1
ATOM 737 N N . LEU A 1 91 ? -19.533 5.736 21.893 1.00 97.69 91 LEU A N 1
ATOM 738 C CA . LEU A 1 91 ? -20.855 6.167 21.436 1.00 97.69 91 LEU A CA 1
ATOM 739 C C . LEU A 1 91 ? -21.945 5.169 21.848 1.00 97.69 91 LEU A C 1
ATOM 741 O O . LEU A 1 91 ? -22.961 5.596 22.396 1.00 97.69 91 LEU A O 1
ATOM 745 N N . LYS A 1 92 ? -21.711 3.870 21.640 1.00 98.06 92 LYS A N 1
ATOM 746 C CA . LYS A 1 92 ? -22.621 2.792 22.046 1.00 98.06 92 LYS A CA 1
ATOM 747 C C . LYS A 1 92 ? -22.920 2.838 23.546 1.00 98.06 92 LYS A C 1
ATOM 749 O O . LYS A 1 92 ? -24.089 2.913 23.915 1.00 98.06 92 LYS A O 1
ATOM 754 N N . GLN A 1 93 ? -21.893 2.923 24.394 1.00 97.44 93 GLN A N 1
ATOM 755 C CA . GLN A 1 93 ? -22.066 2.995 25.849 1.00 97.44 93 GLN A CA 1
ATOM 756 C C . GLN A 1 93 ? -22.899 4.211 26.281 1.00 97.44 93 GLN A C 1
ATOM 758 O O . GLN A 1 93 ? -23.731 4.125 27.185 1.00 97.44 93 GLN A O 1
ATOM 763 N N . ARG A 1 94 ? -22.701 5.365 25.628 1.00 96.81 94 ARG A N 1
ATOM 764 C CA . ARG A 1 94 ? -23.515 6.561 25.890 1.00 96.81 94 ARG A CA 1
ATOM 765 C C . ARG A 1 94 ? -24.980 6.351 25.531 1.00 96.81 94 ARG A C 1
ATOM 767 O O . ARG A 1 94 ? -25.832 6.896 26.220 1.00 96.81 94 ARG A O 1
ATOM 774 N N . TRP A 1 95 ? -25.292 5.624 24.463 1.00 97.69 95 TRP A N 1
ATOM 775 C CA . TRP A 1 95 ? -26.681 5.329 24.111 1.00 97.69 95 TRP A CA 1
ATOM 776 C C . TRP A 1 95 ? -27.313 4.337 25.082 1.00 97.69 95 TRP A C 1
ATOM 778 O O . TRP A 1 95 ? -28.420 4.590 25.536 1.00 97.69 95 TRP A O 1
ATOM 788 N N . GLU A 1 96 ? -26.593 3.282 25.463 1.00 96.06 96 GLU A N 1
ATOM 789 C CA . GLU A 1 96 ? -27.064 2.295 26.445 1.00 96.06 96 GLU A CA 1
ATOM 790 C C . GLU A 1 96 ? -27.385 2.928 27.805 1.00 96.06 96 GLU A C 1
ATOM 792 O O . GLU A 1 96 ? -28.391 2.583 28.408 1.00 96.06 96 GLU A O 1
ATOM 797 N N . ASN A 1 97 ? -26.590 3.899 28.264 1.00 93.50 97 ASN A N 1
ATOM 798 C CA . ASN A 1 97 ? -26.828 4.578 29.545 1.00 93.50 97 ASN A CA 1
ATOM 799 C C . ASN A 1 97 ? -27.994 5.589 29.521 1.00 93.50 97 ASN A C 1
ATOM 801 O O . ASN A 1 97 ? -28.384 6.080 30.578 1.00 93.50 97 ASN A O 1
ATOM 805 N N . ASN A 1 98 ? -28.488 5.963 28.337 1.00 84.12 98 ASN A N 1
ATOM 806 C CA . ASN A 1 98 ? -29.587 6.922 28.158 1.00 84.12 98 ASN A CA 1
ATOM 807 C C . ASN A 1 98 ? -30.924 6.243 27.789 1.00 84.12 98 ASN A C 1
ATOM 809 O O . ASN A 1 98 ? -31.905 6.949 27.546 1.00 84.12 98 ASN A O 1
ATOM 813 N N . LEU A 1 99 ? -30.947 4.909 27.710 1.00 67.25 99 LEU A N 1
ATOM 814 C CA . LEU A 1 99 ? -32.135 4.069 27.527 1.00 67.25 99 LEU A CA 1
ATOM 815 C C . LEU A 1 99 ? -32.590 3.496 28.874 1.00 67.25 99 LEU A C 1
ATOM 817 O O . LEU A 1 99 ? -33.819 3.320 29.026 1.00 67.25 99 LEU A O 1
#

Secondary structure (DSSP, 8-state):
-PPPPTT-STT-EEEETTTTEEEEEEEEEE-TTS-EEEEEE-HHHHHTTPPPEEEE--TTTEEEPPHHHHHHHHHHHHHHHHHHHHHHHHHHHHHHTT-